Protein AF-A0A5C6N813-F1 (afdb_monomer_lite)

Radius of gyration: 22.32 Å; chains: 1; bounding box: 36×36×64 Å

Organism: NCBI:txid433684

Secondary structure (DSSP, 8-state):
----PPPGGGGSS----TTHHHHHHHHHHHHHHH-S-GGG-EEEEEEEEE-----------TT-S-------S-TT-EEEEEEEEETTS-B--

Sequence (93 aa):
MTVVDLDPWFSQATWLPVDYQERVAIFRTYCRDKITAPSHITNMEEIPLSFDIPLTHTVEKKGNSTVAICTTGHEKSSFTVVFGCHGNGQSAG

Structure (mmCIF, N/CA/C/O backbone):
data_AF-A0A5C6N813-F1
#
_entry.id   AF-A0A5C6N813-F1
#
loop_
_atom_site.group_PDB
_atom_site.id
_atom_site.type_symbol
_atom_site.label_atom_id
_atom_site.label_alt_id
_atom_site.label_comp_id
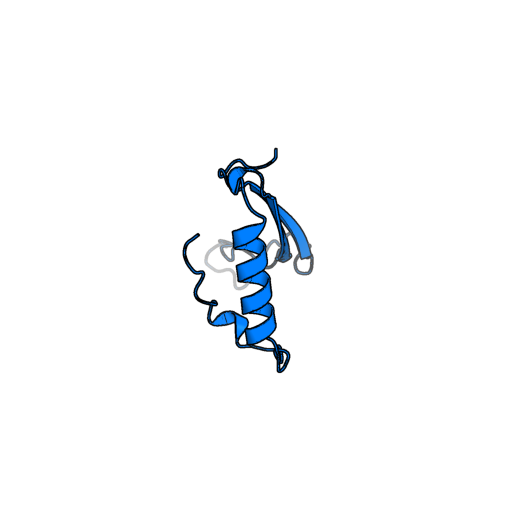_atom_site.label_asym_id
_atom_site.label_entity_id
_atom_site.label_seq_id
_atom_site.pdbx_PDB_ins_code
_atom_site.Cartn_x
_atom_site.Cartn_y
_a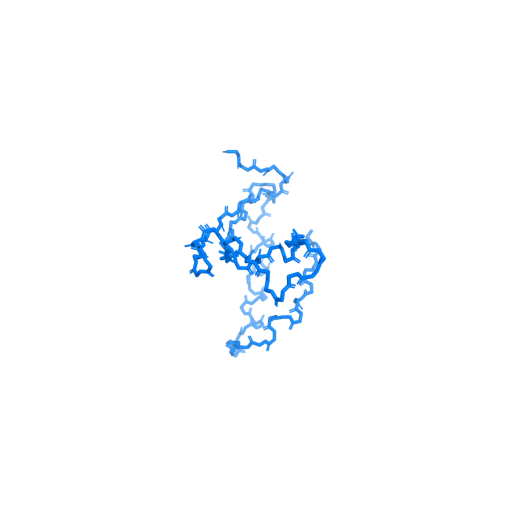tom_site.Cartn_z
_atom_site.occupancy
_atom_site.B_iso_or_equiv
_atom_site.auth_seq_id
_atom_site.auth_comp_id
_atom_site.auth_asym_id
_atom_site.auth_atom_id
_atom_site.pdbx_PDB_model_num
ATOM 1 N N . MET A 1 1 ? 16.302 7.808 -0.739 1.00 39.78 1 MET A N 1
ATOM 2 C CA . MET A 1 1 ? 15.517 6.560 -0.780 1.00 39.78 1 MET A CA 1
ATOM 3 C C . MET A 1 1 ? 16.368 5.480 -0.143 1.00 39.78 1 MET A C 1
ATOM 5 O O . MET A 1 1 ? 17.166 4.847 -0.821 1.00 39.78 1 MET A O 1
ATOM 9 N N . THR A 1 2 ? 16.325 5.387 1.183 1.00 37.34 2 THR A N 1
ATOM 10 C CA . THR A 1 2 ? 16.933 4.258 1.889 1.00 37.34 2 THR A CA 1
ATOM 11 C C . THR A 1 2 ? 16.167 3.008 1.486 1.00 37.34 2 THR A C 1
ATOM 13 O O . THR A 1 2 ? 14.940 3.037 1.393 1.00 37.34 2 THR A O 1
ATOM 16 N N . VAL A 1 3 ? 16.909 1.956 1.152 1.00 39.69 3 VAL A N 1
ATOM 17 C CA . VAL A 1 3 ? 16.371 0.621 0.907 1.00 39.69 3 VAL A CA 1
ATOM 18 C C . VAL A 1 3 ? 15.532 0.266 2.129 1.00 39.69 3 VAL A C 1
ATOM 20 O O . VAL A 1 3 ? 16.062 0.178 3.231 1.00 39.69 3 VAL A O 1
ATOM 23 N N . VAL A 1 4 ? 14.218 0.157 1.951 1.00 46.28 4 VAL A N 1
ATOM 24 C CA . VAL A 1 4 ? 13.400 -0.571 2.911 1.00 46.28 4 VAL A CA 1
ATOM 25 C C . VAL A 1 4 ? 13.798 -2.026 2.732 1.00 46.28 4 VAL A C 1
ATOM 27 O O . VAL A 1 4 ? 13.426 -2.671 1.750 1.00 46.28 4 VAL A O 1
ATOM 30 N N . ASP A 1 5 ? 14.668 -2.506 3.617 1.00 42.72 5 ASP A N 1
ATOM 31 C CA . ASP A 1 5 ? 14.784 -3.936 3.846 1.00 42.72 5 ASP A CA 1
ATOM 32 C C . ASP A 1 5 ? 13.362 -4.441 4.108 1.00 42.72 5 ASP A C 1
ATOM 34 O O . ASP A 1 5 ? 12.624 -3.857 4.905 1.00 42.72 5 ASP A O 1
ATOM 38 N N . LEU A 1 6 ? 12.939 -5.442 3.335 1.00 51.06 6 LEU A N 1
ATOM 39 C CA . LEU A 1 6 ? 11.604 -6.019 3.449 1.00 51.06 6 LEU A CA 1
ATOM 40 C C . LEU A 1 6 ? 11.410 -6.475 4.898 1.00 51.06 6 LEU A C 1
ATOM 42 O O . LEU A 1 6 ? 12.132 -7.347 5.379 1.00 51.06 6 LEU A O 1
ATOM 46 N N . ASP A 1 7 ? 10.456 -5.849 5.580 1.00 49.69 7 ASP A N 1
ATOM 47 C CA . ASP A 1 7 ? 10.113 -6.142 6.967 1.00 49.69 7 ASP A CA 1
ATOM 48 C C . ASP A 1 7 ? 9.789 -7.650 7.111 1.00 49.69 7 ASP A C 1
ATOM 50 O O . ASP A 1 7 ? 9.033 -8.179 6.284 1.00 49.69 7 ASP A O 1
ATOM 54 N N . PRO A 1 8 ? 10.323 -8.387 8.112 1.00 48.22 8 PRO A N 1
ATOM 55 C CA . PRO A 1 8 ? 10.095 -9.831 8.265 1.00 48.22 8 PRO A CA 1
ATOM 56 C C . PRO A 1 8 ? 8.617 -10.246 8.355 1.00 48.22 8 PRO A C 1
ATOM 58 O O . PRO A 1 8 ? 8.283 -11.412 8.118 1.00 48.22 8 PRO A O 1
ATOM 61 N N . TRP A 1 9 ? 7.725 -9.296 8.644 1.00 43.44 9 TRP A N 1
ATOM 62 C CA . TRP A 1 9 ? 6.273 -9.481 8.660 1.00 43.44 9 TRP A CA 1
ATOM 63 C C . TRP A 1 9 ? 5.662 -9.762 7.275 1.00 43.44 9 TRP A C 1
ATOM 65 O O . TRP A 1 9 ? 4.610 -10.390 7.207 1.00 43.44 9 TRP A O 1
ATOM 75 N N . PHE A 1 10 ? 6.333 -9.413 6.168 1.00 46.94 10 PHE A N 1
ATOM 76 C CA . PHE A 1 10 ? 5.883 -9.759 4.807 1.00 46.94 10 PHE A CA 1
ATOM 77 C C . PHE A 1 10 ? 6.131 -11.228 4.418 1.00 46.94 10 PHE A C 1
ATOM 79 O O . PHE A 1 10 ? 5.666 -11.675 3.371 1.00 46.94 10 PHE A O 1
ATOM 86 N N . SER A 1 11 ? 6.852 -12.002 5.239 1.00 47.28 11 SER A N 1
ATOM 87 C CA . SER A 1 11 ? 7.174 -13.406 4.931 1.00 47.28 11 SER A CA 1
ATOM 88 C C . SER A 1 11 ? 6.010 -14.382 5.134 1.00 47.28 11 SER A C 1
ATOM 90 O O . SER A 1 11 ? 6.096 -15.532 4.699 1.00 47.28 11 SER A O 1
ATOM 92 N N . GLN A 1 12 ? 4.905 -13.951 5.750 1.00 52.59 12 GLN A N 1
ATOM 93 C CA . GLN A 1 12 ? 3.716 -14.783 5.882 1.00 52.59 12 GLN A CA 1
ATOM 94 C C . GLN A 1 12 ? 2.680 -14.419 4.808 1.00 52.59 12 GLN A C 1
ATOM 96 O O . GLN A 1 12 ? 1.972 -13.427 4.915 1.00 52.59 12 GLN A O 1
ATOM 101 N N . ALA A 1 13 ? 2.568 -15.303 3.809 1.00 59.16 13 ALA A N 1
ATOM 102 C CA . ALA A 1 13 ? 1.370 -15.550 2.994 1.00 59.16 13 ALA A CA 1
ATOM 103 C C . ALA A 1 13 ? 1.200 -14.891 1.608 1.00 59.16 13 ALA A C 1
ATOM 105 O O . ALA A 1 13 ? 0.063 -14.721 1.172 1.00 59.16 13 ALA A O 1
ATOM 106 N N . THR A 1 14 ? 2.257 -14.656 0.821 1.00 62.75 14 THR A N 1
ATOM 107 C CA . THR A 1 14 ? 2.073 -14.540 -0.645 1.00 62.75 14 THR A CA 1
ATOM 108 C C . THR A 1 14 ? 3.143 -15.285 -1.442 1.00 62.75 14 THR A C 1
ATOM 110 O O . THR A 1 14 ? 4.341 -15.123 -1.230 1.00 62.75 14 THR A O 1
ATOM 113 N N . TRP A 1 15 ? 2.702 -16.125 -2.384 1.00 80.19 15 TRP A N 1
ATOM 114 C CA . TRP A 1 15 ? 3.577 -16.691 -3.408 1.00 80.19 15 TRP A CA 1
ATOM 115 C C . TRP A 1 15 ? 3.945 -15.575 -4.383 1.00 80.19 15 TRP A C 1
ATOM 117 O O . TRP A 1 15 ? 3.080 -15.058 -5.093 1.00 80.19 15 TRP A O 1
ATOM 127 N N . LEU A 1 16 ? 5.217 -15.184 -4.403 1.00 84.69 16 LEU A N 1
ATOM 128 C CA . LEU A 1 16 ? 5.707 -14.221 -5.382 1.00 84.69 16 LEU A CA 1
ATOM 129 C C . LEU A 1 16 ? 5.685 -14.854 -6.784 1.00 84.69 16 LEU A C 1
ATOM 131 O O . LEU A 1 16 ? 5.981 -16.046 -6.918 1.00 84.69 16 LEU A O 1
ATOM 135 N N . PRO A 1 17 ? 5.366 -14.083 -7.839 1.00 88.94 17 PRO A N 1
ATOM 136 C CA . PRO A 1 17 ? 5.511 -14.553 -9.211 1.00 88.94 17 PRO A CA 1
ATOM 137 C C . PRO A 1 17 ? 6.931 -15.064 -9.489 1.00 88.94 17 PRO A C 1
ATOM 139 O O . PRO A 1 17 ? 7.905 -14.525 -8.961 1.00 88.94 17 PRO A O 1
ATOM 142 N N . VAL A 1 18 ? 7.065 -16.070 -10.360 1.00 90.56 18 VAL A N 1
ATOM 143 C CA . VAL A 1 18 ? 8.375 -16.636 -10.752 1.00 90.56 18 VAL A CA 1
ATOM 144 C C . VAL A 1 18 ? 9.308 -15.564 -11.335 1.00 90.56 18 VAL A C 1
ATOM 146 O O . VAL A 1 18 ? 10.517 -15.615 -11.134 1.00 90.56 18 VAL A O 1
ATOM 149 N N . ASP A 1 19 ? 8.743 -14.556 -11.995 1.00 93.38 19 ASP A N 1
ATOM 150 C CA . ASP A 1 19 ? 9.437 -13.419 -12.601 1.00 93.38 19 ASP A CA 1
ATOM 151 C C . ASP A 1 19 ? 9.510 -12.181 -11.682 1.00 93.38 19 ASP A C 1
ATOM 153 O O . ASP A 1 19 ? 9.853 -11.090 -12.137 1.00 93.38 19 ASP A O 1
ATOM 157 N N . TYR A 1 20 ? 9.213 -12.309 -10.381 1.00 90.69 20 TYR A N 1
ATOM 158 C CA . TYR A 1 20 ? 9.168 -11.175 -9.446 1.00 90.69 20 TYR A CA 1
ATOM 159 C C . TYR A 1 20 ? 10.449 -10.331 -9.469 1.00 90.69 20 TYR A C 1
ATOM 161 O O . TYR A 1 20 ? 10.383 -9.107 -9.572 1.00 90.69 20 TYR A O 1
ATOM 169 N N . GLN A 1 21 ? 11.619 -10.974 -9.424 1.00 91.81 21 GLN A N 1
ATOM 170 C CA . GLN A 1 21 ? 12.905 -10.268 -9.433 1.00 91.81 21 GLN A CA 1
ATOM 171 C C . GLN A 1 21 ? 13.133 -9.497 -10.740 1.00 91.81 21 GLN A C 1
ATOM 173 O O . GLN A 1 21 ? 13.615 -8.364 -10.710 1.00 91.81 21 GLN A O 1
ATOM 178 N N . GLU A 1 22 ? 12.738 -10.075 -11.877 1.00 95.50 22 GLU A N 1
ATOM 179 C CA . GLU A 1 22 ? 12.821 -9.421 -13.185 1.00 95.50 22 GLU A CA 1
ATOM 180 C C . GLU A 1 22 ? 11.892 -8.202 -13.244 1.00 95.50 22 GLU A C 1
ATOM 182 O O . GLU A 1 22 ? 12.326 -7.105 -13.599 1.00 95.50 22 GLU A O 1
ATOM 187 N N . ARG A 1 23 ? 10.640 -8.342 -12.787 1.00 93.62 23 ARG A N 1
ATOM 188 C CA . ARG A 1 23 ? 9.680 -7.228 -12.721 1.00 93.62 23 ARG A CA 1
ATOM 189 C C . ARG A 1 23 ? 10.158 -6.099 -11.817 1.00 93.62 23 ARG A C 1
ATOM 191 O O . ARG A 1 23 ? 10.051 -4.932 -12.190 1.00 93.62 23 ARG A O 1
ATOM 198 N N . VAL A 1 24 ? 10.724 -6.432 -10.657 1.00 94.12 24 VAL A N 1
ATOM 199 C CA . VAL A 1 24 ? 11.315 -5.447 -9.742 1.00 94.12 24 VAL A CA 1
ATOM 200 C C . VAL A 1 24 ? 12.486 -4.722 -10.411 1.00 94.12 24 VAL A C 1
ATOM 202 O O . VAL A 1 24 ? 12.598 -3.501 -10.285 1.00 94.12 24 VAL A O 1
ATOM 205 N N . ALA A 1 25 ? 13.344 -5.427 -11.154 1.00 95.44 25 ALA A N 1
ATOM 206 C CA . ALA A 1 25 ? 14.461 -4.816 -11.876 1.00 95.44 25 ALA A CA 1
ATOM 207 C C . ALA A 1 25 ? 13.996 -3.869 -12.999 1.00 95.44 25 ALA A C 1
ATOM 209 O O . ALA A 1 25 ? 14.519 -2.754 -13.122 1.00 95.44 25 ALA A O 1
ATOM 210 N N . ILE A 1 26 ? 12.982 -4.272 -13.772 1.00 97.31 26 ILE A N 1
ATOM 211 C CA . ILE A 1 26 ? 12.368 -3.447 -14.824 1.00 97.31 26 ILE A CA 1
ATOM 212 C C . ILE A 1 26 ? 11.747 -2.189 -14.214 1.00 97.31 26 ILE A C 1
ATOM 214 O O . ILE A 1 26 ? 12.039 -1.078 -14.657 1.00 97.31 26 ILE A O 1
ATOM 218 N N . PHE A 1 27 ? 10.946 -2.345 -13.158 1.00 94.94 27 PHE A N 1
ATOM 219 C CA . PHE A 1 27 ? 10.295 -1.228 -12.477 1.00 94.94 27 PHE A CA 1
ATOM 220 C C . PHE A 1 27 ? 11.312 -0.230 -11.911 1.00 94.94 27 PHE A C 1
ATOM 222 O O . PHE A 1 27 ? 11.189 0.973 -12.127 1.00 94.94 27 PHE A O 1
ATOM 229 N N . ARG A 1 28 ? 12.376 -0.714 -11.257 1.00 93.88 28 ARG A N 1
ATOM 230 C CA . ARG A 1 28 ? 13.450 0.143 -10.725 1.00 93.88 28 ARG A CA 1
ATOM 231 C C . ARG A 1 28 ? 14.165 0.931 -11.822 1.00 93.88 28 ARG A C 1
ATOM 233 O O . ARG A 1 28 ? 14.461 2.108 -11.617 1.00 93.88 28 ARG A O 1
ATOM 240 N N . THR A 1 29 ? 14.437 0.300 -12.964 1.00 97.12 29 THR A N 1
ATOM 241 C CA . THR A 1 29 ? 15.039 0.971 -14.129 1.00 97.12 29 THR A CA 1
ATOM 242 C C . THR A 1 29 ? 14.103 2.049 -14.667 1.00 97.12 29 THR A C 1
ATOM 244 O O . THR A 1 29 ? 14.501 3.202 -14.785 1.00 97.12 29 THR A O 1
ATOM 247 N N . TYR A 1 30 ? 12.828 1.713 -14.869 1.00 95.50 30 TYR A N 1
ATOM 248 C CA . TYR A 1 30 ? 11.810 2.666 -15.307 1.00 95.50 30 TYR A CA 1
ATOM 249 C C . TYR A 1 30 ? 11.701 3.880 -14.373 1.00 95.50 30 TYR A C 1
ATOM 251 O O . TYR A 1 30 ? 11.722 5.020 -14.833 1.00 95.50 30 TYR A O 1
ATOM 259 N N . CYS A 1 31 ? 11.631 3.653 -13.058 1.00 92.31 31 CYS A N 1
ATOM 260 C CA . CYS A 1 31 ? 11.597 4.717 -12.059 1.00 92.31 31 CYS A CA 1
ATOM 261 C C . CYS A 1 31 ? 12.822 5.629 -12.165 1.00 92.31 31 CYS A C 1
ATOM 263 O O . CYS A 1 31 ? 12.667 6.846 -12.175 1.00 92.31 31 CYS A O 1
ATOM 265 N N . ARG A 1 32 ? 14.027 5.061 -12.286 1.00 91.69 32 ARG A N 1
ATOM 266 C CA . ARG A 1 32 ? 15.262 5.841 -12.435 1.00 91.69 32 ARG A CA 1
ATOM 267 C C . ARG A 1 32 ? 15.235 6.732 -13.677 1.00 91.69 32 ARG A C 1
ATOM 269 O O . ARG A 1 32 ? 15.673 7.874 -13.603 1.00 91.69 32 ARG A O 1
ATOM 276 N N . ASP A 1 33 ? 14.708 6.219 -14.783 1.00 95.06 33 ASP A N 1
ATOM 277 C CA . ASP A 1 33 ? 14.720 6.920 -16.067 1.00 95.06 33 ASP A CA 1
ATOM 278 C C . ASP A 1 33 ? 13.611 7.974 -16.182 1.00 95.06 33 ASP A C 1
ATOM 280 O O . ASP A 1 33 ? 13.761 8.967 -16.894 1.00 95.06 33 ASP A O 1
ATOM 284 N N . LYS A 1 34 ? 12.467 7.752 -15.523 1.00 92.62 34 LYS A N 1
ATOM 285 C CA . LYS A 1 34 ? 11.268 8.593 -15.674 1.00 92.62 34 LYS A CA 1
ATOM 286 C C . LYS A 1 34 ? 11.040 9.574 -14.533 1.00 92.62 34 LYS A C 1
ATOM 288 O O . LYS A 1 34 ? 10.381 10.590 -14.744 1.00 92.62 34 LYS A O 1
ATOM 293 N N . ILE A 1 35 ? 11.564 9.303 -13.341 1.00 90.88 35 ILE A N 1
ATOM 294 C CA . ILE A 1 35 ? 11.403 10.191 -12.190 1.00 90.88 35 ILE A CA 1
ATOM 295 C C . ILE A 1 35 ? 12.496 11.258 -12.237 1.00 90.88 35 ILE A C 1
ATOM 297 O O . ILE A 1 35 ? 13.618 11.046 -11.788 1.00 90.88 35 ILE A O 1
ATOM 301 N N . THR A 1 36 ? 12.154 12.431 -12.764 1.00 90.06 36 THR A N 1
ATOM 302 C CA . THR A 1 36 ? 13.066 13.585 -12.843 1.00 90.06 36 THR A CA 1
ATOM 303 C C . THR A 1 36 ? 12.961 14.515 -11.634 1.00 90.06 36 THR A C 1
ATOM 305 O O . THR A 1 36 ? 13.923 15.199 -11.295 1.00 90.06 36 THR A O 1
ATOM 308 N N . ALA A 1 37 ? 11.812 14.517 -10.955 1.00 89.19 37 ALA A N 1
ATOM 309 C CA . ALA A 1 37 ? 11.546 15.321 -9.768 1.00 89.19 37 ALA A CA 1
ATOM 310 C C . ALA A 1 37 ? 10.890 14.448 -8.685 1.00 89.19 37 ALA A C 1
ATOM 312 O O . ALA A 1 37 ? 9.662 14.392 -8.605 1.00 89.19 37 ALA A O 1
ATOM 313 N N . PRO A 1 38 ? 11.684 13.756 -7.842 1.00 83.56 38 PRO A N 1
ATOM 314 C CA . PRO A 1 38 ? 11.158 12.901 -6.776 1.00 83.56 38 PRO A CA 1
ATOM 315 C C . PRO A 1 38 ? 10.247 13.641 -5.796 1.00 83.56 38 PRO A C 1
ATOM 317 O O . PRO A 1 38 ? 9.342 13.035 -5.233 1.00 83.56 38 PRO A O 1
ATOM 320 N N . SER A 1 39 ? 10.462 14.949 -5.619 1.00 84.94 39 SER A N 1
ATOM 321 C CA . SER A 1 39 ? 9.591 15.805 -4.819 1.00 84.94 39 SER A CA 1
ATOM 322 C C . SER A 1 39 ? 8.148 15.731 -5.293 1.00 84.94 39 SER A C 1
ATOM 324 O O . SER A 1 39 ? 7.291 15.644 -4.440 1.00 84.94 39 SER A O 1
ATOM 326 N N . HIS A 1 40 ? 7.886 15.676 -6.605 1.00 85.62 40 HIS A N 1
ATOM 327 C CA . HIS A 1 40 ? 6.537 15.680 -7.184 1.00 85.62 40 HIS A CA 1
ATOM 328 C C . HIS A 1 40 ? 5.788 14.348 -7.048 1.00 85.62 40 HIS A C 1
ATOM 330 O O . HIS A 1 40 ? 4.638 14.249 -7.474 1.00 85.62 40 HIS A O 1
ATOM 336 N N . ILE A 1 41 ? 6.421 13.317 -6.489 1.00 87.88 41 ILE A N 1
ATOM 337 C CA . ILE A 1 41 ? 5.779 12.026 -6.262 1.00 87.88 41 ILE A CA 1
ATOM 338 C C . ILE A 1 41 ? 4.998 12.092 -4.960 1.00 87.88 41 ILE A C 1
ATOM 340 O O . ILE A 1 41 ? 5.539 12.466 -3.921 1.00 87.88 41 ILE A O 1
ATOM 344 N N . THR A 1 42 ? 3.741 11.670 -5.016 1.00 87.75 42 THR A N 1
ATOM 345 C CA . THR A 1 42 ? 2.919 11.448 -3.831 1.00 87.75 42 THR A CA 1
ATOM 346 C C . THR A 1 42 ? 2.686 9.953 -3.681 1.00 87.75 42 THR A C 1
ATOM 348 O O . THR A 1 42 ? 2.203 9.314 -4.613 1.00 87.75 42 THR A O 1
ATOM 351 N N . ASN A 1 43 ? 3.048 9.398 -2.527 1.00 88.00 43 ASN A N 1
ATOM 352 C CA . ASN A 1 43 ? 2.639 8.057 -2.132 1.00 88.00 43 ASN A CA 1
ATOM 353 C C . ASN A 1 43 ? 1.300 8.138 -1.399 1.00 88.00 43 ASN A C 1
ATOM 355 O O . ASN A 1 43 ? 1.075 9.101 -0.669 1.00 88.00 43 ASN A O 1
ATOM 359 N N . MET A 1 44 ? 0.440 7.140 -1.569 1.00 90.62 44 MET A N 1
ATOM 360 C CA . MET A 1 44 ? -0.842 7.031 -0.877 1.00 90.62 44 MET A CA 1
ATOM 361 C C . MET A 1 44 ? -1.043 5.571 -0.498 1.00 90.62 44 MET A C 1
ATOM 363 O O . MET A 1 44 ? -0.967 4.7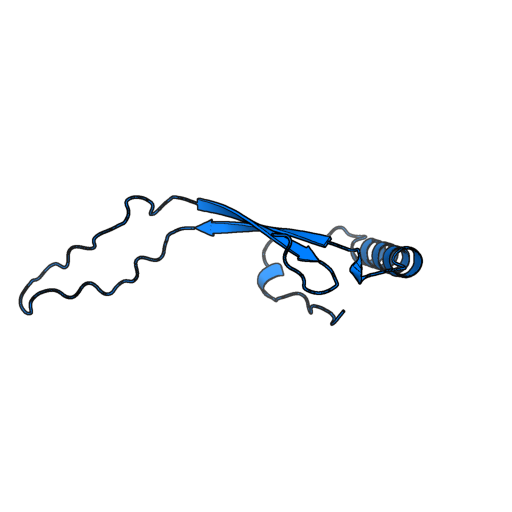04 -1.362 1.00 90.62 44 MET A O 1
ATOM 367 N N . GLU A 1 45 ? -1.259 5.310 0.784 1.00 90.50 45 GLU A N 1
ATOM 368 C CA . GLU A 1 45 ? -1.416 3.960 1.325 1.00 90.50 45 GLU A CA 1
ATOM 369 C C . GLU A 1 45 ? -2.675 3.898 2.187 1.00 90.50 45 GLU A C 1
ATOM 371 O O . GLU A 1 45 ? -2.978 4.829 2.944 1.00 90.50 45 GLU A O 1
ATOM 376 N N . GLU A 1 46 ? -3.402 2.791 2.069 1.00 89.75 46 GLU A N 1
ATOM 377 C CA . GLU A 1 46 ? -4.556 2.480 2.906 1.00 89.75 46 GLU A CA 1
ATOM 378 C C . GLU A 1 46 ? -4.133 1.535 4.029 1.00 89.75 46 GLU A C 1
ATOM 380 O O . GLU A 1 46 ? -3.567 0.470 3.788 1.00 89.75 46 GLU A O 1
ATOM 385 N N . ILE A 1 47 ? -4.424 1.911 5.271 1.00 86.25 47 ILE A N 1
ATOM 386 C CA . ILE A 1 47 ? -4.101 1.121 6.455 1.00 86.25 47 ILE A CA 1
ATOM 387 C C . ILE A 1 47 ? -5.408 0.826 7.199 1.00 86.25 47 ILE A C 1
ATOM 389 O O . ILE A 1 47 ? -6.051 1.758 7.695 1.00 86.25 47 ILE A O 1
ATOM 393 N N . PRO A 1 48 ? -5.833 -0.449 7.296 1.00 84.62 48 PRO A N 1
ATOM 394 C CA . PRO A 1 48 ? -6.969 -0.807 8.130 1.00 84.62 48 PRO A CA 1
ATOM 395 C C . PRO A 1 48 ? -6.586 -0.649 9.605 1.00 84.62 48 PRO A C 1
ATOM 397 O O . PRO A 1 48 ? -5.610 -1.233 10.073 1.00 84.62 48 PRO A O 1
ATOM 400 N N . LEU A 1 49 ? -7.374 0.123 10.348 1.00 83.38 49 LEU A N 1
ATOM 401 C CA . LEU A 1 49 ? -7.264 0.271 11.793 1.00 83.38 49 LEU A CA 1
ATOM 402 C C . LEU A 1 49 ? -8.478 -0.367 12.470 1.00 83.38 49 LEU A C 1
ATOM 404 O O . LEU A 1 49 ? -9.627 -0.094 12.123 1.00 83.38 49 LEU A O 1
ATOM 408 N N . SER A 1 50 ? -8.220 -1.223 13.454 1.00 77.25 50 SER A N 1
ATOM 409 C CA . SER A 1 50 ? -9.236 -1.789 14.344 1.00 77.25 50 SER A CA 1
ATOM 410 C C . SER A 1 50 ? -9.259 -1.031 15.668 1.00 77.25 50 SER A C 1
ATOM 412 O O . SER A 1 50 ? -8.205 -0.733 16.225 1.00 77.25 50 SER A O 1
ATOM 414 N N . PHE A 1 51 ? -10.450 -0.772 16.210 1.00 68.94 51 PHE A N 1
ATOM 415 C CA . PHE A 1 51 ? -10.633 -0.080 17.497 1.00 68.94 51 PHE A CA 1
ATOM 416 C C . PHE A 1 51 ? -10.309 -0.931 18.737 1.00 68.94 51 PHE A C 1
ATOM 418 O O . PHE A 1 51 ? -10.509 -0.477 19.865 1.00 68.94 51 PHE A O 1
ATOM 425 N N . ASP A 1 52 ? -9.821 -2.156 18.556 1.00 64.38 52 ASP A N 1
ATOM 426 C CA . ASP A 1 52 ? -9.758 -3.142 19.629 1.00 64.38 52 ASP A CA 1
ATOM 427 C C . ASP A 1 52 ? -8.470 -3.024 20.454 1.00 64.38 52 ASP A C 1
ATOM 429 O O . ASP A 1 52 ? -7.565 -3.851 20.380 1.00 64.38 52 ASP A O 1
ATOM 433 N N . ILE A 1 53 ? -8.382 -1.956 21.249 1.00 59.09 53 ILE A N 1
ATOM 434 C CA . ILE A 1 53 ? -7.586 -1.961 22.477 1.00 59.09 53 ILE A CA 1
ATOM 435 C C . ILE A 1 53 ? -8.418 -1.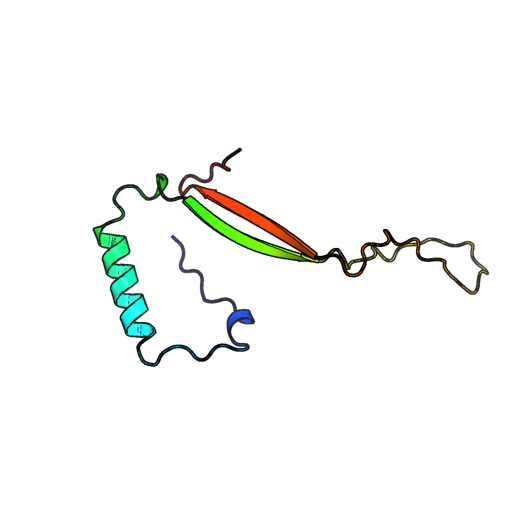263 23.556 1.00 59.09 53 ILE A C 1
ATOM 437 O O . ILE A 1 53 ? -8.331 -0.039 23.704 1.00 59.09 53 ILE A O 1
ATOM 441 N N . PRO A 1 54 ? -9.226 -1.996 24.346 1.00 58.00 54 PRO A N 1
ATOM 442 C CA . PRO A 1 54 ? -9.603 -1.477 25.648 1.00 58.00 54 PRO A CA 1
ATOM 443 C C . PRO A 1 54 ? -8.300 -1.147 26.383 1.00 58.00 54 PRO A C 1
ATOM 445 O O . PRO A 1 54 ? -7.498 -2.038 26.660 1.00 58.00 54 PRO A O 1
ATOM 448 N N . LEU A 1 55 ? -8.050 0.134 26.670 1.00 55.78 55 LEU A N 1
ATOM 449 C CA . LEU A 1 55 ? -6.980 0.523 27.582 1.00 55.78 55 LEU A CA 1
ATOM 450 C C . LEU A 1 55 ? -7.392 -0.033 28.951 1.00 55.78 55 LEU A C 1
ATOM 452 O O . LEU A 1 55 ? -8.185 0.580 29.662 1.00 55.78 55 LEU A O 1
ATOM 456 N N . THR A 1 56 ? -6.955 -1.255 29.261 1.00 56.19 56 THR A N 1
ATOM 457 C CA . THR A 1 56 ? -7.361 -2.060 30.421 1.00 56.19 56 THR A CA 1
ATOM 458 C C . THR A 1 56 ? -6.826 -1.464 31.715 1.00 56.19 56 THR A C 1
ATOM 460 O O . THR A 1 56 ? -5.976 -2.040 32.381 1.00 56.19 56 THR A O 1
ATOM 463 N N . HIS A 1 57 ? -7.307 -0.287 32.088 1.00 60.34 57 HIS A N 1
ATOM 464 C CA . HIS A 1 57 ? -7.092 0.286 33.403 1.00 60.34 57 HIS A CA 1
ATOM 465 C C . HIS A 1 57 ? -8.409 0.873 33.893 1.00 60.34 57 HIS A C 1
ATOM 467 O O . HIS A 1 57 ? -8.632 2.080 33.872 1.00 60.34 57 HIS A O 1
ATOM 473 N N . THR A 1 58 ? -9.293 -0.008 34.356 1.00 62.03 58 THR A N 1
ATOM 474 C CA . THR A 1 58 ? -10.436 0.393 35.174 1.00 62.03 58 THR A CA 1
ATOM 475 C C . THR A 1 58 ? -10.064 0.175 36.637 1.00 62.03 58 THR A C 1
ATOM 477 O O . THR A 1 58 ? -9.723 -0.937 37.041 1.00 62.03 58 THR A O 1
ATOM 480 N N . VAL A 1 59 ? -10.067 1.249 37.430 1.00 67.38 59 VAL A N 1
ATOM 481 C CA . VAL A 1 59 ? -9.797 1.189 38.872 1.00 67.38 59 VAL A CA 1
ATOM 482 C C . VAL A 1 59 ? -11.123 1.018 39.601 1.00 67.38 59 VAL A C 1
ATOM 484 O O . VAL A 1 59 ? -11.980 1.893 39.541 1.00 67.38 59 VAL A O 1
ATOM 487 N N . GLU A 1 60 ? -11.271 -0.099 40.306 1.00 72.75 60 GLU A N 1
ATOM 488 C CA . GLU A 1 60 ? -12.429 -0.394 41.151 1.00 72.75 60 GLU A CA 1
ATOM 489 C C . GLU A 1 60 ? -12.075 -0.348 42.632 1.00 72.75 60 GLU A C 1
ATOM 491 O O . GLU A 1 60 ? -10.909 -0.431 43.037 1.00 72.75 60 GLU A O 1
ATOM 496 N N . LYS A 1 61 ? -13.104 -0.228 43.473 1.00 78.38 61 LYS A N 1
ATOM 497 C CA . LYS A 1 61 ? -12.906 -0.196 44.921 1.00 78.38 61 LYS A CA 1
ATOM 498 C C . LYS A 1 61 ? -12.336 -1.535 45.402 1.00 78.38 61 LYS A C 1
ATOM 500 O O . LYS A 1 61 ? -12.870 -2.604 45.109 1.00 78.38 61 LYS A O 1
ATOM 505 N N . LYS A 1 62 ? -11.267 -1.472 46.203 1.00 77.12 62 LYS A N 1
ATOM 506 C CA . LYS A 1 62 ? -10.661 -2.645 46.849 1.00 77.12 62 LYS A CA 1
ATOM 507 C C . LYS A 1 62 ? -11.736 -3.438 47.608 1.00 77.12 62 LYS A C 1
ATOM 509 O O . LYS A 1 62 ? -12.346 -2.902 48.532 1.00 77.12 62 LYS A O 1
ATOM 514 N N . GLY A 1 63 ? -11.946 -4.696 47.216 1.00 77.88 63 GLY A N 1
ATOM 515 C CA . GLY A 1 63 ? -12.972 -5.585 47.778 1.00 77.88 63 GLY A CA 1
ATOM 516 C C . GLY A 1 63 ? -14.075 -5.997 46.795 1.00 77.88 63 GLY A C 1
ATOM 517 O O . GLY A 1 63 ? -14.797 -6.945 47.089 1.00 77.88 63 GLY A O 1
ATOM 518 N N . ASN A 1 64 ? -14.177 -5.356 45.626 1.00 76.12 64 ASN A N 1
ATOM 519 C CA . ASN A 1 64 ? -15.044 -5.834 44.548 1.00 76.12 64 ASN A CA 1
ATOM 520 C C . ASN A 1 64 ? -14.432 -7.059 43.852 1.00 76.12 64 ASN A C 1
ATOM 522 O O . ASN A 1 64 ? -13.247 -7.072 43.524 1.00 76.12 64 ASN A O 1
ATOM 526 N N . SER A 1 65 ? -15.251 -8.084 43.609 1.00 79.25 65 SER A N 1
ATOM 527 C CA . SER A 1 65 ? -14.855 -9.310 42.898 1.00 79.25 65 SER A CA 1
ATOM 528 C C . SER A 1 65 ? -14.915 -9.177 41.374 1.00 79.25 65 SER A C 1
ATOM 530 O O . SER A 1 65 ? -14.436 -10.057 40.666 1.00 79.25 65 SER A O 1
ATOM 532 N N . THR A 1 66 ? -15.528 -8.102 40.868 1.00 71.25 66 THR A N 1
ATOM 533 C CA . THR A 1 66 ? -15.764 -7.858 39.440 1.00 71.25 66 THR A CA 1
ATOM 534 C C . THR A 1 66 ? -15.421 -6.411 39.106 1.00 71.25 66 THR A C 1
ATOM 536 O O . THR A 1 66 ? -15.755 -5.508 39.874 1.00 71.25 66 THR A O 1
ATOM 539 N N . VAL A 1 67 ? -14.776 -6.199 37.959 1.00 71.69 67 VAL A N 1
ATOM 540 C CA . VAL A 1 67 ? -14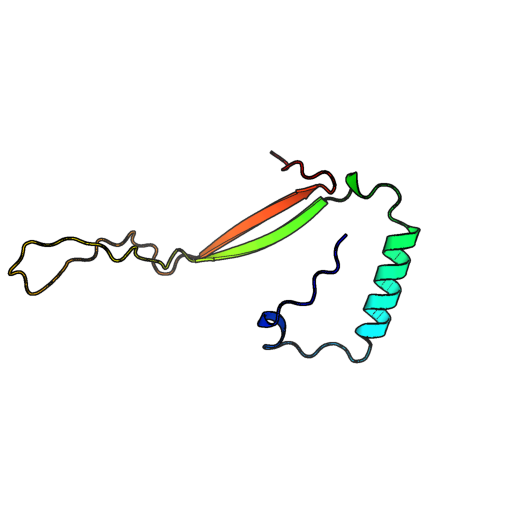.483 -4.874 37.403 1.00 71.69 67 VAL A CA 1
ATOM 541 C C . VAL A 1 67 ? -15.294 -4.696 36.129 1.00 71.69 67 VAL A C 1
ATOM 543 O O . VAL A 1 67 ? -15.157 -5.491 35.200 1.00 71.69 67 VAL A O 1
ATOM 546 N N . ALA A 1 68 ? -16.164 -3.687 36.092 1.00 71.94 68 ALA A N 1
ATOM 547 C CA . ALA A 1 68 ? -16.942 -3.378 34.899 1.00 71.94 68 ALA A CA 1
ATOM 548 C C . ALA A 1 68 ? -16.045 -2.670 33.877 1.00 71.94 68 ALA A C 1
ATOM 550 O O . ALA A 1 68 ? -15.560 -1.572 34.130 1.00 71.94 68 ALA A O 1
ATOM 551 N N . ILE A 1 69 ? -15.823 -3.288 32.719 1.00 71.44 69 ILE A N 1
ATOM 552 C CA . ILE A 1 69 ? -15.114 -2.642 31.613 1.00 71.44 69 ILE A CA 1
ATOM 553 C C . ILE A 1 69 ? -16.139 -1.795 30.858 1.00 71.44 69 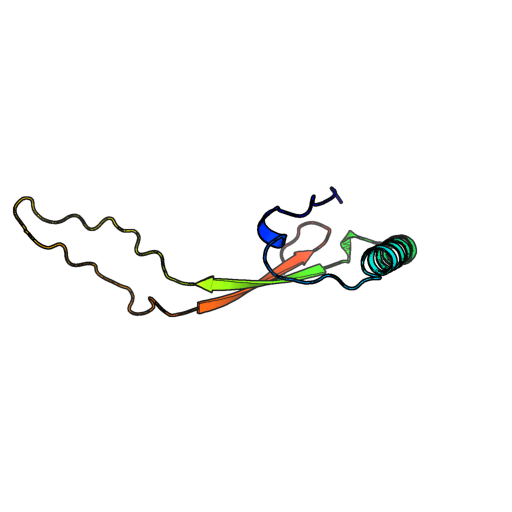ILE A C 1
ATOM 555 O O . ILE A 1 69 ? -17.030 -2.334 30.205 1.00 71.44 69 ILE A O 1
ATOM 559 N N . CYS A 1 70 ? -16.027 -0.470 30.952 1.00 69.25 70 CYS A N 1
ATOM 560 C CA . CYS A 1 70 ? -16.764 0.421 30.062 1.00 69.25 70 CYS A CA 1
ATOM 561 C C . CYS A 1 70 ? -16.149 0.320 28.666 1.00 69.25 70 CYS A C 1
ATOM 563 O O . CYS A 1 70 ? -15.007 0.733 28.461 1.00 69.25 70 CYS A O 1
ATOM 565 N N . THR A 1 71 ? -16.893 -0.239 27.718 1.00 68.25 71 THR A N 1
ATOM 566 C CA . THR A 1 71 ? -16.475 -0.314 26.318 1.00 68.25 71 THR A CA 1
ATOM 567 C C . THR A 1 71 ? -17.109 0.814 25.502 1.00 68.25 71 THR A C 1
ATOM 569 O O . THR A 1 71 ? -18.050 1.474 25.949 1.00 68.25 71 THR A O 1
ATOM 572 N N . THR A 1 72 ? -16.577 1.081 24.309 1.00 70.81 72 THR A N 1
ATOM 573 C CA . THR A 1 72 ? -17.106 2.113 23.401 1.00 70.81 72 THR A CA 1
ATOM 574 C C . THR A 1 72 ? -18.259 1.606 22.526 1.00 70.81 72 THR A C 1
ATOM 576 O O . THR A 1 72 ? -18.856 2.405 21.811 1.00 70.81 72 THR A O 1
ATOM 579 N N . GLY A 1 73 ? -18.574 0.302 22.554 1.00 74.56 73 GLY A N 1
ATOM 580 C CA . GLY A 1 73 ? -19.563 -0.333 21.673 1.00 74.56 73 GLY A CA 1
ATOM 581 C C . GLY A 1 73 ? -19.061 -0.575 20.243 1.00 74.56 73 GLY A C 1
ATOM 582 O O . GLY A 1 73 ? -19.856 -0.881 19.355 1.00 74.56 73 GLY A O 1
ATOM 583 N N . HIS A 1 74 ? -17.755 -0.407 20.005 1.00 72.62 74 HIS A N 1
ATOM 584 C CA . HIS A 1 74 ? -17.108 -0.474 18.690 1.00 72.62 74 HIS A CA 1
ATOM 585 C C . HIS A 1 74 ? -16.012 -1.550 18.609 1.00 72.62 74 HIS A C 1
ATOM 587 O O . HIS A 1 74 ? -15.141 -1.482 17.747 1.00 72.62 74 HIS A O 1
ATOM 593 N N . GLU A 1 75 ? -16.064 -2.580 19.452 1.00 71.69 75 GLU A N 1
ATOM 594 C CA . GLU A 1 75 ? -15.000 -3.589 19.629 1.00 71.69 75 GLU A CA 1
ATOM 595 C C . GLU A 1 75 ? -14.705 -4.385 18.340 1.00 71.69 75 GLU A C 1
ATOM 597 O O . GLU A 1 75 ? -13.635 -4.953 18.168 1.00 71.69 75 GLU A O 1
ATOM 602 N N . LYS A 1 76 ? -15.644 -4.396 17.386 1.00 68.81 76 LYS A N 1
ATOM 603 C CA . LYS A 1 76 ? -15.495 -5.029 16.060 1.00 68.81 76 LYS A CA 1
ATOM 604 C C . LYS A 1 76 ? -15.502 -4.038 14.901 1.00 68.81 76 LYS A C 1
ATOM 606 O O . LYS A 1 76 ? -15.612 -4.439 13.745 1.00 68.81 76 LYS A O 1
ATOM 611 N N . SER A 1 77 ? -15.451 -2.745 15.201 1.00 77.81 77 SER A N 1
ATOM 612 C CA . SER A 1 77 ? -15.375 -1.723 14.167 1.00 77.81 77 SER A CA 1
ATOM 613 C C . SER A 1 77 ? -13.947 -1.649 13.639 1.00 77.81 77 SER A C 1
ATOM 615 O O . SER A 1 77 ? -12.987 -1.520 14.402 1.00 77.81 77 SER A O 1
ATOM 617 N N . SER A 1 78 ? -13.822 -1.709 12.320 1.00 79.94 78 SER A N 1
ATOM 618 C CA . SER A 1 78 ? -12.619 -1.318 11.603 1.00 79.94 78 SER A CA 1
ATOM 619 C C . SER A 1 78 ? -12.926 -0.092 10.757 1.00 79.94 78 SER A C 1
ATOM 621 O O . SER A 1 78 ? -14.047 0.105 10.286 1.00 79.94 78 SER A O 1
ATOM 623 N N . PHE A 1 79 ? -11.924 0.753 10.583 1.00 81.75 79 PHE A N 1
ATOM 624 C CA . PHE A 1 79 ? -11.961 1.855 9.641 1.00 81.75 79 PHE A CA 1
ATOM 625 C C . PHE A 1 79 ? -10.665 1.853 8.849 1.00 81.75 79 PHE A C 1
ATOM 627 O O . PHE A 1 79 ? -9.610 1.485 9.358 1.00 81.75 79 PHE A O 1
ATOM 634 N N . THR A 1 80 ? -10.746 2.254 7.590 1.00 88.00 80 THR A N 1
ATOM 635 C CA . THR A 1 80 ? -9.562 2.408 6.753 1.00 88.00 80 THR A CA 1
ATOM 636 C C . THR A 1 80 ? -9.084 3.841 6.876 1.00 88.00 80 THR A C 1
ATOM 638 O O . THR A 1 80 ? -9.834 4.777 6.597 1.00 88.00 80 THR A O 1
ATOM 641 N N . VAL A 1 81 ? -7.840 4.017 7.304 1.00 86.81 81 VAL A N 1
ATOM 642 C CA . VAL A 1 81 ? -7.159 5.304 7.208 1.00 86.81 81 VAL A CA 1
ATOM 643 C C . VAL A 1 81 ? -6.407 5.327 5.900 1.00 86.81 81 VAL A C 1
ATOM 645 O O . VAL A 1 81 ? -5.644 4.412 5.607 1.00 86.81 81 VAL A O 1
ATOM 648 N N . VAL A 1 82 ? -6.597 6.393 5.135 1.00 89.75 82 VAL A N 1
ATOM 649 C CA . VAL A 1 82 ? -5.770 6.657 3.966 1.00 89.75 82 VAL A CA 1
ATOM 650 C C . VAL A 1 82 ? -4.775 7.747 4.318 1.00 89.75 82 VAL A C 1
ATOM 652 O O . VAL A 1 82 ? -5.173 8.822 4.767 1.00 89.75 82 VAL A O 1
ATOM 655 N N . PHE A 1 83 ? -3.487 7.476 4.130 1.00 85.94 83 PHE A N 1
ATOM 656 C CA . PHE A 1 83 ? -2.436 8.462 4.341 1.00 85.94 83 PHE A CA 1
ATOM 657 C C . PHE A 1 83 ? -1.679 8.717 3.045 1.00 85.94 83 PHE A C 1
ATOM 659 O O . PHE A 1 83 ? -1.294 7.783 2.344 1.00 85.94 83 PHE A O 1
ATOM 666 N N . GLY A 1 84 ? -1.456 9.996 2.746 1.00 86.94 84 GLY A N 1
ATOM 667 C CA . GLY A 1 84 ? -0.651 10.440 1.619 1.00 86.94 84 GLY A CA 1
ATOM 668 C C . GLY A 1 84 ? 0.600 11.183 2.079 1.00 86.94 84 GLY A C 1
ATOM 669 O O . GLY A 1 84 ? 0.523 12.032 2.967 1.00 86.94 84 GLY A O 1
ATOM 670 N N . CYS A 1 85 ? 1.745 10.918 1.449 1.00 83.88 85 CYS A N 1
ATOM 671 C CA . CYS A 1 85 ? 2.964 11.698 1.653 1.00 83.88 85 CYS A CA 1
ATOM 672 C C . CYS A 1 85 ? 3.569 12.157 0.329 1.00 83.88 85 CYS A C 1
ATOM 674 O O . CYS A 1 85 ? 3.669 11.393 -0.629 1.00 83.88 85 CYS A O 1
ATOM 676 N N . HIS A 1 86 ? 3.992 13.418 0.278 1.00 83.56 86 HIS A N 1
ATOM 677 C CA . HIS A 1 86 ? 4.749 13.943 -0.851 1.00 83.56 86 HIS A CA 1
ATOM 678 C C . HIS A 1 86 ? 6.246 13.659 -0.668 1.00 83.56 86 HIS A C 1
ATOM 680 O O . HIS A 1 86 ? 6.742 13.599 0.459 1.00 83.56 86 HIS A O 1
ATOM 686 N N . GLY A 1 87 ? 6.999 13.534 -1.763 1.00 75.75 87 GLY A N 1
ATOM 687 C CA . GLY A 1 87 ? 8.438 13.253 -1.733 1.00 75.75 87 GLY A CA 1
ATOM 688 C C . GLY A 1 87 ? 9.279 14.322 -1.023 1.00 75.75 87 GLY A C 1
ATOM 689 O O . GLY A 1 87 ? 10.440 14.078 -0.702 1.00 75.75 87 GLY A O 1
ATOM 690 N N . ASN A 1 88 ? 8.703 15.496 -0.748 1.00 78.44 88 ASN A N 1
ATOM 691 C CA . ASN A 1 88 ? 9.312 16.563 0.049 1.00 78.44 88 ASN A CA 1
ATOM 692 C C . ASN A 1 88 ? 8.886 16.569 1.537 1.00 78.44 88 ASN A C 1
ATOM 694 O O . ASN A 1 88 ? 9.260 17.484 2.267 1.00 78.44 88 ASN A O 1
ATOM 698 N N . GLY A 1 89 ? 8.103 15.582 1.984 1.00 65.94 89 GLY A N 1
ATOM 699 C CA . GLY A 1 89 ? 7.649 15.446 3.370 1.00 65.94 89 GLY A CA 1
ATOM 700 C C . GLY A 1 89 ? 6.457 16.322 3.764 1.00 65.94 89 GLY A C 1
ATOM 701 O O . GLY A 1 89 ? 6.059 16.296 4.926 1.00 65.94 89 GLY A O 1
ATOM 702 N N . GLN A 1 90 ? 5.865 17.086 2.842 1.00 66.31 90 GLN A N 1
ATOM 703 C CA . GLN A 1 90 ? 4.633 17.821 3.122 1.00 66.31 90 GLN A CA 1
ATOM 704 C C . GLN A 1 90 ? 3.444 16.850 3.161 1.00 66.31 90 GLN A C 1
ATOM 706 O O . GLN A 1 90 ? 3.243 16.056 2.237 1.00 66.31 90 GLN A O 1
ATOM 711 N N . SER A 1 91 ? 2.654 16.906 4.234 1.00 58.44 91 SER A N 1
ATOM 712 C CA . SER A 1 91 ? 1.339 16.266 4.287 1.00 58.44 91 SER A CA 1
ATOM 713 C C . SER A 1 91 ? 0.381 17.056 3.398 1.00 58.44 91 SER A C 1
ATOM 715 O O . SER A 1 91 ? 0.290 18.278 3.538 1.00 58.44 91 SER A O 1
ATOM 717 N N . ALA A 1 92 ? -0.329 16.379 2.495 1.00 54.34 92 ALA A N 1
ATOM 718 C CA . ALA A 1 92 ? -1.475 16.986 1.827 1.00 54.34 92 ALA A CA 1
ATOM 719 C C . ALA A 1 92 ? -2.543 17.248 2.901 1.00 54.34 92 ALA A C 1
ATOM 721 O O . ALA A 1 92 ? -2.980 16.309 3.567 1.00 54.34 92 ALA A O 1
ATOM 722 N N . GLY A 1 93 ? -2.835 18.527 3.143 1.00 41.56 93 GLY A N 1
ATOM 723 C CA . GLY A 1 93 ? -3.882 18.963 4.069 1.00 41.56 93 GLY A CA 1
ATOM 724 C C . GLY A 1 93 ? -5.272 18.790 3.485 1.00 41.56 93 GLY A C 1
ATOM 725 O O . GLY A 1 93 ? -5.390 18.843 2.239 1.00 41.56 93 GLY A O 1
#

Foldseek 3Di:
DPPPPPDPVVVPDDDAPPCNVVVVVVVVVCCVVPCPDQQADKDKDKDKDAPADQPPDQDDDPPDPDGDRDDPVRNPDIDIDMFMAGSVGDGDD

pLDDT: mean 75.14, std 16.45, range [37.34, 97.31]